Protein AF-A0AAV4C155-F1 (afdb_monomer)

Radius of gyration: 17.43 Å; Cα contacts (8 Å, |Δi|>4): 60; chains: 1; bounding box: 45×32×48 Å

pLDDT: mean 70.43, std 15.57, range [31.67, 89.81]

Secondary structure (DSSP, 8-state):
---PPPTT---------SSHHHHHHHHHHHHHHHHHHT----GGG-EE--EETTEE-SS---EETTEEPEEPP--GGGHHHHHHHHHHHHHHTTS--PPPP-

Foldseek 3Di:
DDDDDDPDDDPDDDDDDDDPVVVVVVLVVVLVCCVVVVDPDDLAVAEDFDADPLDTDPVDWDDHPNDTRHYDDDDPVCSVVSSVVVVVVVVVVVPDDDPPDD

Structure (mmCIF, N/CA/C/O backbone):
data_AF-A0AAV4C155-F1
#
_entry.id   AF-A0AAV4C155-F1
#
loop_
_atom_site.group_PDB
_atom_site.id
_atom_site.type_symbol
_atom_site.label_atom_id
_atom_site.label_alt_id
_atom_site.label_comp_id
_atom_site.label_asym_id
_atom_site.label_entity_id
_atom_site.label_seq_id
_atom_site.pdbx_PDB_ins_code
_atom_site.Cartn_x
_atom_site.Cartn_y
_atom_site.Cartn_z
_atom_site.occupancy
_atom_site.B_iso_or_equiv
_atom_site.auth_seq_id
_atom_site.auth_comp_id
_atom_site.auth_asym_id
_atom_site.auth_atom_id
_atom_site.pdbx_PDB_model_num
ATOM 1 N N . MET A 1 1 ? 15.822 18.953 -28.125 1.00 32.66 1 MET A N 1
ATOM 2 C CA . MET A 1 1 ? 15.671 19.659 -26.837 1.00 32.66 1 MET A CA 1
ATOM 3 C C . MET A 1 1 ? 15.397 18.591 -25.784 1.00 32.66 1 MET A C 1
ATOM 5 O O . MET A 1 1 ? 14.289 18.081 -25.717 1.00 32.66 1 MET A O 1
ATOM 9 N N . LEU A 1 2 ? 16.450 18.126 -25.105 1.00 31.67 2 LEU A N 1
ATOM 10 C CA . LEU A 1 2 ? 16.376 17.116 -24.045 1.00 31.67 2 LEU A CA 1
ATOM 11 C C . LEU A 1 2 ? 15.952 17.834 -22.761 1.00 31.67 2 LEU A C 1
ATOM 13 O O . LEU A 1 2 ? 16.724 18.626 -22.229 1.00 31.67 2 LEU A O 1
ATOM 17 N N . TYR A 1 3 ? 14.725 17.606 -22.298 1.00 36.41 3 TYR A N 1
ATOM 18 C CA . TYR A 1 3 ? 14.309 18.056 -20.972 1.00 36.41 3 TYR A CA 1
ATOM 19 C C . TYR A 1 3 ? 14.912 17.101 -19.939 1.00 36.41 3 T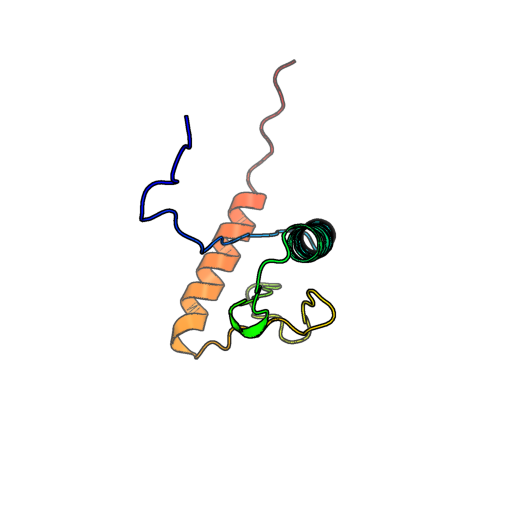YR A C 1
ATOM 21 O O . TYR A 1 3 ? 14.427 15.986 -19.758 1.00 36.41 3 TYR A O 1
ATOM 29 N N . ALA A 1 4 ? 15.995 17.527 -19.289 1.00 42.75 4 ALA A N 1
ATOM 30 C CA . ALA A 1 4 ? 16.408 16.946 -18.021 1.00 42.75 4 ALA A CA 1
ATOM 31 C C . ALA A 1 4 ? 15.358 17.342 -16.974 1.00 42.75 4 ALA A C 1
ATOM 33 O O . ALA A 1 4 ? 15.055 18.527 -16.815 1.00 42.75 4 ALA A O 1
ATOM 34 N N . ALA A 1 5 ? 14.754 16.353 -16.315 1.00 44.75 5 ALA A N 1
ATOM 35 C CA . ALA A 1 5 ? 13.853 16.606 -15.200 1.00 44.75 5 ALA A CA 1
ATOM 36 C C . ALA A 1 5 ? 14.620 17.361 -14.094 1.00 44.75 5 ALA A C 1
ATOM 38 O O . ALA A 1 5 ? 15.770 17.008 -13.826 1.00 44.75 5 ALA A O 1
ATOM 39 N N . PRO A 1 6 ? 14.031 18.402 -13.477 1.00 47.91 6 PRO A N 1
ATOM 40 C CA . PRO A 1 6 ? 14.693 19.161 -12.422 1.00 47.91 6 PRO A CA 1
ATOM 41 C C . PRO A 1 6 ? 15.040 18.250 -11.238 1.00 47.91 6 PRO A C 1
ATOM 43 O O . PRO A 1 6 ? 14.223 17.428 -10.814 1.00 47.91 6 PRO A O 1
ATOM 46 N N . GLU A 1 7 ? 16.260 18.399 -10.716 1.00 45.22 7 GLU A N 1
ATOM 47 C CA . GLU A 1 7 ? 16.728 17.727 -9.502 1.00 45.22 7 GLU A CA 1
ATOM 48 C C . GLU A 1 7 ? 15.771 18.050 -8.345 1.00 45.22 7 GLU A C 1
ATOM 50 O O . GLU A 1 7 ? 15.693 19.191 -7.894 1.00 45.22 7 GLU A O 1
ATOM 55 N N . GLY A 1 8 ? 15.003 17.055 -7.888 1.00 46.59 8 GLY A N 1
ATOM 56 C CA . GLY A 1 8 ? 14.113 17.208 -6.732 1.00 46.59 8 GLY A CA 1
ATOM 57 C C . GLY A 1 8 ? 12.652 16.798 -6.925 1.00 46.59 8 GLY A C 1
ATOM 58 O O . GLY A 1 8 ? 11.836 17.106 -6.058 1.00 46.59 8 GLY A O 1
ATOM 59 N N . PHE A 1 9 ? 12.287 16.094 -8.002 1.00 46.03 9 PHE A N 1
ATOM 60 C CA . PHE A 1 9 ? 10.980 15.430 -8.043 1.00 46.03 9 PHE A CA 1
ATOM 61 C C . PHE A 1 9 ? 10.931 14.347 -6.952 1.00 46.03 9 PHE A C 1
ATOM 63 O O . PHE A 1 9 ? 11.754 13.436 -6.941 1.00 46.03 9 PHE A O 1
ATOM 70 N N . GLN A 1 10 ? 10.014 14.481 -5.992 1.00 57.44 10 GLN A N 1
ATOM 71 C CA . GLN A 1 10 ? 9.859 13.510 -4.908 1.00 57.44 10 GLN A CA 1
ATOM 72 C C . GLN A 1 10 ? 9.406 12.159 -5.480 1.00 57.44 10 GLN A C 1
ATOM 74 O O . GLN A 1 10 ? 8.318 12.056 -6.044 1.00 57.44 10 GLN A O 1
ATOM 79 N N . ASP A 1 11 ? 10.229 11.123 -5.300 1.00 65.06 11 ASP A N 1
ATOM 80 C CA . ASP A 1 11 ? 9.918 9.737 -5.685 1.00 65.06 11 ASP A CA 1
ATOM 81 C C . ASP A 1 11 ? 8.835 9.093 -4.792 1.00 65.06 11 ASP A C 1
ATOM 83 O O . ASP A 1 11 ? 8.279 8.042 -5.125 1.00 65.06 11 ASP A O 1
ATOM 87 N N . ASP A 1 12 ? 8.526 9.701 -3.643 1.00 72.00 12 ASP A N 1
ATOM 88 C CA . ASP A 1 12 ? 7.629 9.128 -2.644 1.00 72.00 12 ASP A CA 1
ATOM 89 C C . ASP A 1 12 ? 6.170 9.531 -2.904 1.00 72.00 12 ASP A C 1
ATOM 91 O O . ASP A 1 12 ? 5.761 10.674 -2.712 1.00 72.00 12 ASP A O 1
ATOM 95 N N . THR A 1 13 ? 5.349 8.559 -3.308 1.00 75.00 13 THR A N 1
ATOM 96 C CA . THR A 1 13 ? 3.896 8.726 -3.479 1.00 75.00 13 THR A CA 1
ATOM 97 C C . THR A 1 13 ? 3.140 7.972 -2.387 1.00 75.00 13 THR A C 1
ATOM 99 O O . THR A 1 13 ? 3.355 6.777 -2.187 1.00 75.00 13 THR A O 1
ATOM 102 N N . THR A 1 14 ? 2.204 8.648 -1.713 1.00 82.31 14 THR A N 1
ATOM 103 C CA . THR A 1 14 ? 1.278 8.021 -0.754 1.00 82.31 14 THR A CA 1
ATOM 104 C C . THR A 1 14 ? -0.121 7.946 -1.349 1.00 82.31 14 THR A C 1
ATOM 106 O O . THR A 1 14 ? -0.652 8.945 -1.827 1.00 82.31 14 THR A O 1
ATOM 109 N N . ILE A 1 15 ? -0.735 6.763 -1.302 1.00 82.94 15 ILE A N 1
ATOM 110 C CA . ILE A 1 15 ? -2.079 6.523 -1.833 1.00 82.94 15 ILE A CA 1
ATOM 111 C C . ILE A 1 15 ? -2.981 6.059 -0.693 1.00 82.94 15 ILE A C 1
ATOM 113 O O . ILE A 1 15 ? -2.713 5.043 -0.054 1.00 82.94 15 ILE A O 1
ATOM 117 N N . LEU A 1 16 ? -4.074 6.785 -0.469 1.00 83.56 16 LEU A N 1
ATOM 118 C CA . LEU A 1 16 ? -5.107 6.412 0.492 1.00 83.56 16 LEU A CA 1
ATOM 119 C C . LEU A 1 16 ? -6.276 5.784 -0.258 1.00 83.56 16 LEU A C 1
ATOM 121 O O . LEU A 1 16 ? -6.956 6.443 -1.041 1.00 83.56 16 LEU A O 1
ATOM 125 N N . CYS A 1 17 ? -6.499 4.494 -0.021 1.00 82.69 17 CYS A N 1
ATOM 126 C CA . CYS A 1 17 ? -7.606 3.762 -0.617 1.00 82.69 17 CYS A CA 1
ATOM 127 C C . CYS A 1 17 ? -8.642 3.428 0.435 1.00 82.69 17 CYS A C 1
ATOM 129 O O . CYS A 1 17 ? -8.339 3.015 1.551 1.00 82.69 17 CYS A O 1
ATOM 131 N N . SER A 1 18 ? -9.892 3.609 0.043 1.00 81.12 18 SER A N 1
ATOM 132 C CA . SER A 1 18 ? -11.014 3.556 0.962 1.00 81.12 18 SER A CA 1
ATOM 133 C C . SER A 1 18 ? -11.861 2.293 0.768 1.00 81.12 18 SER A C 1
ATOM 135 O O . SER A 1 18 ? -12.652 1.947 1.648 1.00 81.12 18 SER A O 1
ATOM 137 N N . LYS A 1 19 ? -11.680 1.626 -0.381 1.00 81.75 19 LYS A N 1
ATOM 138 C CA . LYS A 1 19 ? -12.307 0.367 -0.780 1.00 81.75 19 LYS A CA 1
ATOM 139 C C . LYS A 1 19 ? -11.235 -0.606 -1.246 1.00 81.75 19 LYS A C 1
ATOM 141 O O . LYS A 1 19 ? -10.313 -0.225 -1.961 1.00 81.75 19 LYS A O 1
ATOM 146 N N . GLU A 1 20 ? -11.433 -1.877 -0.934 1.00 83.25 20 GLU A N 1
ATOM 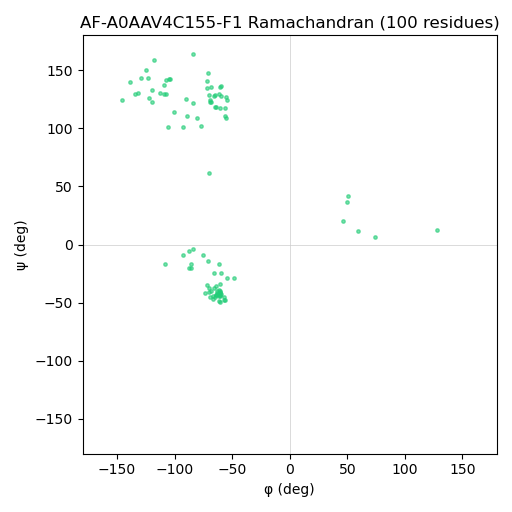147 C CA . GLU A 1 20 ? -10.529 -2.962 -1.319 1.00 83.25 20 GLU A CA 1
ATOM 148 C C . GLU A 1 20 ? -10.320 -3.052 -2.840 1.00 83.25 20 GLU A C 1
ATOM 150 O O . GLU A 1 20 ? -9.187 -3.108 -3.313 1.00 83.25 20 GLU A O 1
ATOM 155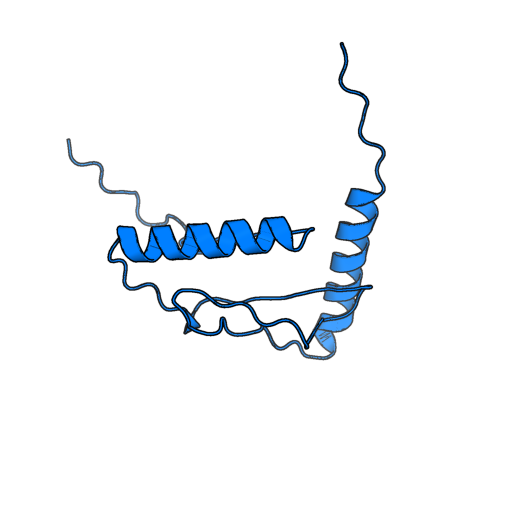 N N . ASN A 1 21 ? -11.401 -2.953 -3.621 1.00 85.31 21 ASN A N 1
ATOM 156 C CA . ASN A 1 21 ? -11.338 -3.010 -5.087 1.00 85.31 21 ASN A CA 1
ATOM 157 C C . ASN A 1 21 ? -10.487 -1.890 -5.705 1.00 85.31 21 ASN A C 1
ATOM 159 O O . ASN A 1 21 ? -9.847 -2.098 -6.735 1.00 85.31 21 ASN A O 1
ATOM 163 N N . GLU A 1 22 ? -10.493 -0.697 -5.104 1.00 86.69 22 GLU A N 1
ATOM 164 C CA . GLU A 1 22 ? -9.678 0.432 -5.566 1.00 86.69 22 GLU A CA 1
ATOM 165 C C . GLU A 1 22 ? -8.197 0.145 -5.297 1.00 86.69 22 GLU A C 1
ATOM 167 O O . GLU A 1 22 ? -7.379 0.260 -6.210 1.00 86.69 22 GLU A O 1
ATOM 172 N N . THR A 1 23 ? -7.876 -0.350 -4.097 1.00 87.38 23 THR A N 1
ATOM 173 C CA . THR A 1 23 ? -6.520 -0.778 -3.732 1.00 87.38 23 THR A CA 1
ATOM 174 C C . THR A 1 23 ? -5.986 -1.842 -4.690 1.00 87.38 23 THR A C 1
ATOM 176 O O . THR A 1 23 ? -4.880 -1.705 -5.207 1.00 87.38 23 THR A O 1
ATOM 179 N N . LEU A 1 24 ? -6.778 -2.878 -4.987 1.00 87.75 24 LEU A N 1
ATOM 180 C CA . LEU A 1 24 ? -6.373 -3.960 -5.890 1.00 87.75 24 LEU A CA 1
ATOM 181 C C . LEU A 1 24 ? -6.074 -3.454 -7.305 1.00 87.75 24 LEU A C 1
ATOM 183 O O . LEU A 1 24 ? -5.054 -3.820 -7.888 1.00 87.75 24 LEU A O 1
ATOM 187 N N . ARG A 1 25 ? -6.920 -2.572 -7.852 1.00 89.69 25 ARG A N 1
ATOM 188 C CA . ARG A 1 25 ? -6.690 -1.973 -9.178 1.00 89.69 25 ARG A CA 1
ATOM 189 C C . ARG A 1 25 ? -5.388 -1.182 -9.228 1.00 89.69 25 ARG A C 1
ATOM 191 O O . ARG A 1 25 ? -4.667 -1.260 -10.222 1.00 89.69 25 ARG A O 1
ATOM 198 N N . ILE A 1 26 ? -5.081 -0.447 -8.163 1.00 88.31 26 ILE A N 1
ATOM 199 C CA . ILE A 1 26 ? -3.839 0.321 -8.060 1.00 88.31 26 ILE A CA 1
ATOM 200 C C . ILE A 1 26 ? -2.635 -0.611 -7.984 1.00 88.31 26 ILE A C 1
ATOM 202 O O . ILE A 1 26 ? -1.674 -0.387 -8.710 1.00 88.31 26 ILE A O 1
ATOM 206 N N . LEU A 1 27 ? -2.695 -1.678 -7.185 1.00 88.56 27 LEU A N 1
ATOM 207 C CA . LEU A 1 27 ? -1.606 -2.654 -7.083 1.00 88.56 27 LEU A CA 1
ATOM 208 C C . LEU A 1 27 ? -1.319 -3.338 -8.425 1.00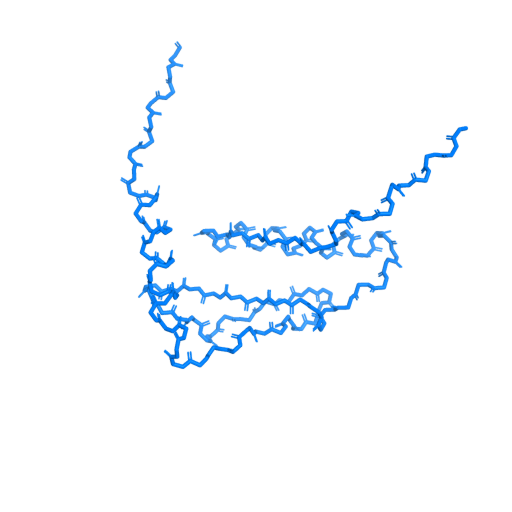 88.56 27 LEU A C 1
ATOM 210 O O . LEU A 1 27 ? -0.162 -3.426 -8.824 1.00 88.56 27 LEU A O 1
ATOM 214 N N . VAL A 1 28 ? -2.361 -3.740 -9.162 1.00 89.81 28 VAL A N 1
ATOM 215 C CA . VAL A 1 28 ? -2.218 -4.317 -10.511 1.00 89.81 28 VAL A CA 1
ATOM 216 C C . VAL A 1 28 ? -1.599 -3.311 -11.480 1.00 89.81 28 VAL A C 1
ATOM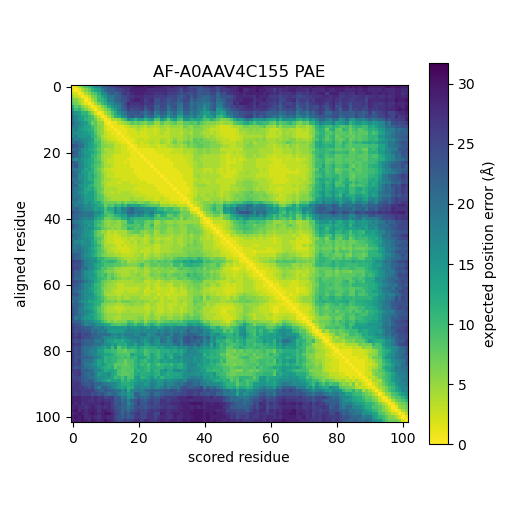 218 O O . VAL A 1 28 ? -0.728 -3.657 -12.278 1.00 89.81 28 VAL A O 1
ATOM 221 N N . ARG A 1 29 ? -2.029 -2.044 -11.431 1.00 87.50 29 ARG A N 1
ATOM 222 C CA . ARG A 1 29 ? -1.481 -1.024 -12.328 1.00 87.50 29 ARG A CA 1
ATOM 223 C C . ARG A 1 29 ? -0.039 -0.673 -11.979 1.00 87.50 29 ARG A C 1
ATOM 225 O O . ARG A 1 29 ? 0.759 -0.467 -12.888 1.00 87.50 29 ARG A O 1
ATOM 232 N N . LEU A 1 30 ? 0.283 -0.633 -10.691 1.00 85.25 30 LEU A N 1
ATOM 233 C CA . LEU A 1 30 ? 1.631 -0.424 -10.187 1.00 85.25 30 LEU A CA 1
ATOM 234 C C . LEU A 1 30 ? 2.560 -1.542 -10.667 1.00 85.25 30 LEU A C 1
ATOM 236 O O . LEU A 1 30 ? 3.630 -1.250 -11.186 1.00 85.25 30 LEU A O 1
ATOM 240 N N . ASP A 1 31 ? 2.116 -2.796 -10.596 1.00 86.00 31 ASP A N 1
ATOM 241 C CA . ASP A 1 31 ? 2.853 -3.948 -11.119 1.00 86.00 31 ASP A CA 1
ATOM 242 C C . ASP A 1 31 ? 3.163 -3.809 -12.619 1.00 86.00 31 ASP A C 1
ATOM 244 O O . ASP A 1 31 ? 4.310 -3.924 -13.050 1.00 86.00 31 ASP A O 1
ATOM 248 N N . ALA A 1 32 ? 2.155 -3.445 -13.418 1.00 85.88 32 ALA A N 1
ATOM 249 C CA . ALA A 1 32 ? 2.332 -3.206 -14.849 1.00 85.88 32 ALA A CA 1
ATOM 250 C C . ALA A 1 32 ? 3.313 -2.057 -15.148 1.00 85.88 32 ALA A C 1
ATOM 252 O O . ALA A 1 32 ? 4.111 -2.160 -16.078 1.00 85.88 32 ALA A O 1
ATOM 253 N N . LEU A 1 33 ? 3.273 -0.971 -14.369 1.00 82.19 33 LEU A N 1
ATOM 254 C CA . LEU A 1 33 ? 4.177 0.173 -14.532 1.00 82.19 33 LEU A CA 1
ATOM 255 C C . LEU A 1 33 ? 5.623 -0.174 -14.173 1.00 82.19 33 LEU A C 1
ATOM 257 O O . LEU A 1 33 ? 6.540 0.246 -14.877 1.00 82.19 33 LEU A O 1
ATOM 261 N N . ILE A 1 34 ? 5.828 -0.959 -13.114 1.00 79.31 34 ILE A N 1
ATOM 262 C CA . ILE A 1 34 ? 7.152 -1.449 -12.718 1.00 79.31 34 ILE A CA 1
ATOM 263 C C . ILE A 1 34 ? 7.747 -2.308 -13.830 1.00 79.31 34 ILE A C 1
ATOM 265 O O . ILE A 1 34 ? 8.883 -2.074 -14.245 1.00 79.31 34 ILE A O 1
ATOM 269 N N . ASN A 1 35 ? 6.958 -3.256 -14.341 1.00 79.81 35 ASN A N 1
ATOM 270 C CA . ASN A 1 35 ? 7.380 -4.147 -15.415 1.00 79.81 35 ASN A CA 1
ATOM 271 C C . ASN A 1 35 ? 7.673 -3.377 -16.711 1.00 79.81 35 ASN A C 1
ATOM 273 O O . ASN A 1 35 ? 8.652 -3.668 -17.392 1.00 79.81 35 ASN A O 1
ATOM 277 N N . TRP A 1 36 ? 6.861 -2.368 -17.043 1.00 79.50 36 TRP A N 1
ATOM 278 C CA . TRP A 1 36 ? 7.052 -1.559 -18.248 1.00 79.50 36 TRP A CA 1
ATOM 279 C C . TRP A 1 36 ? 8.284 -0.651 -18.168 1.00 79.50 36 TRP A C 1
ATOM 281 O O . TRP A 1 36 ? 9.023 -0.523 -19.140 1.00 79.50 36 TRP A O 1
ATOM 291 N N . GLY A 1 37 ? 8.532 -0.035 -17.011 1.00 71.12 37 GLY A N 1
ATOM 292 C CA . GLY A 1 37 ? 9.600 0.951 -16.863 1.00 71.12 37 GLY A CA 1
ATOM 293 C C . GLY A 1 37 ? 11.014 0.373 -16.804 1.00 71.12 37 GLY A C 1
ATOM 294 O O . GLY A 1 37 ? 11.957 1.155 -16.786 1.00 71.12 37 GLY A O 1
ATOM 295 N N . SER A 1 38 ? 11.186 -0.956 -16.696 1.00 62.62 38 SER A N 1
ATOM 296 C CA . SER A 1 38 ? 12.470 -1.604 -16.337 1.00 62.62 38 SER A CA 1
ATOM 297 C C . SER A 1 38 ? 13.170 -0.952 -15.132 1.00 62.62 38 SER A C 1
ATOM 299 O O . SER A 1 38 ? 14.376 -1.094 -14.929 1.00 62.62 38 SER A O 1
ATOM 301 N N . ASN A 1 39 ? 12.415 -0.209 -14.320 1.00 62.44 39 ASN A N 1
ATOM 302 C CA . ASN A 1 39 ? 12.955 0.525 -13.196 1.00 62.44 39 ASN A CA 1
ATOM 303 C C . ASN A 1 39 ? 13.332 -0.482 -12.115 1.00 62.44 39 ASN A C 1
ATOM 305 O O . ASN A 1 39 ? 12.596 -1.438 -11.868 1.00 62.44 39 ASN A O 1
ATOM 309 N N . SER A 1 40 ? 14.461 -0.247 -11.435 1.00 61.94 40 SER A N 1
ATOM 310 C CA . SER A 1 40 ? 14.881 -1.025 -10.260 1.00 61.94 40 SER A CA 1
ATOM 311 C C . SER A 1 40 ? 13.976 -0.724 -9.056 1.00 61.94 40 SER A C 1
ATOM 313 O O . SER A 1 40 ? 14.375 -0.192 -8.020 1.00 61.94 40 SER A O 1
ATOM 315 N N . PHE A 1 41 ? 12.694 -1.020 -9.209 1.00 68.88 41 PHE A N 1
ATOM 316 C CA . PHE A 1 41 ? 11.699 -0.835 -8.184 1.00 68.88 41 PHE A CA 1
ATOM 317 C C . PHE A 1 41 ? 11.984 -1.847 -7.081 1.00 68.88 41 PHE A C 1
ATOM 319 O O . PHE A 1 41 ? 12.113 -3.042 -7.336 1.00 68.88 41 PHE A O 1
ATOM 326 N N . LYS A 1 42 ? 12.159 -1.364 -5.851 1.00 73.69 42 LYS A N 1
ATOM 327 C CA . LYS A 1 42 ? 12.514 -2.199 -4.697 1.00 73.69 42 LYS A CA 1
ATOM 328 C C . LYS A 1 42 ? 11.274 -2.348 -3.817 1.00 73.69 42 LYS A C 1
ATOM 330 O O . LYS A 1 42 ? 11.025 -1.440 -3.024 1.00 73.69 42 LYS A O 1
ATOM 335 N N . PRO A 1 43 ? 10.535 -3.475 -3.864 1.00 68.94 43 PRO A N 1
ATOM 336 C CA . PRO A 1 43 ? 9.340 -3.689 -3.036 1.00 68.94 43 PRO A CA 1
ATOM 337 C C . PRO A 1 43 ? 9.603 -3.500 -1.536 1.00 68.94 43 PRO A C 1
ATOM 339 O O . PRO A 1 43 ? 8.757 -3.001 -0.804 1.00 68.94 43 PRO A O 1
ATOM 342 N N . LYS A 1 44 ? 10.837 -3.765 -1.083 1.00 70.56 44 LYS A N 1
ATOM 343 C CA . LYS A 1 44 ? 11.301 -3.503 0.292 1.00 70.56 44 LYS A CA 1
ATOM 344 C C . LYS A 1 44 ? 11.274 -2.030 0.721 1.00 70.56 44 LYS A C 1
ATOM 346 O O . LYS A 1 44 ? 11.379 -1.763 1.916 1.00 70.56 44 LYS A O 1
ATOM 351 N N . LYS A 1 45 ? 11.188 -1.071 -0.204 1.00 76.00 45 LYS A N 1
ATOM 352 C CA . LYS A 1 45 ? 11.006 0.356 0.115 1.00 76.00 45 LYS A CA 1
ATOM 353 C C . LYS A 1 45 ? 9.533 0.724 0.298 1.00 76.00 45 LYS A C 1
ATOM 355 O O . LYS A 1 45 ? 9.245 1.697 0.982 1.00 76.00 45 LYS A O 1
ATOM 360 N N . PHE A 1 46 ? 8.618 -0.085 -0.233 1.00 80.06 46 PHE A N 1
ATOM 361 C CA . PHE A 1 46 ? 7.189 0.142 -0.084 1.00 80.06 46 PHE A CA 1
ATOM 362 C C . PHE A 1 46 ? 6.760 -0.136 1.340 1.00 80.06 46 PHE A C 1
ATOM 364 O O . PHE A 1 46 ? 7.313 -0.985 2.051 1.00 80.06 46 PHE A O 1
ATOM 371 N N . ARG A 1 47 ? 5.764 0.627 1.756 1.00 84.75 47 ARG A N 1
ATOM 372 C CA . ARG A 1 47 ? 5.164 0.544 3.068 1.00 84.75 47 ARG A CA 1
ATOM 373 C C . ARG A 1 47 ? 3.664 0.503 2.882 1.00 84.75 47 ARG A C 1
ATOM 375 O O . ARG A 1 47 ? 3.117 1.304 2.133 1.00 84.75 47 ARG A O 1
ATOM 382 N N . SER A 1 48 ? 3.019 -0.458 3.524 1.00 86.62 48 SER A N 1
ATOM 383 C CA . SER A 1 48 ? 1.572 -0.605 3.457 1.00 86.62 48 SER A CA 1
ATOM 384 C C . SER A 1 48 ? 0.947 -0.619 4.844 1.00 86.62 48 SER A C 1
ATOM 386 O O . SER A 1 48 ? 1.568 -1.020 5.836 1.00 86.62 48 SER A O 1
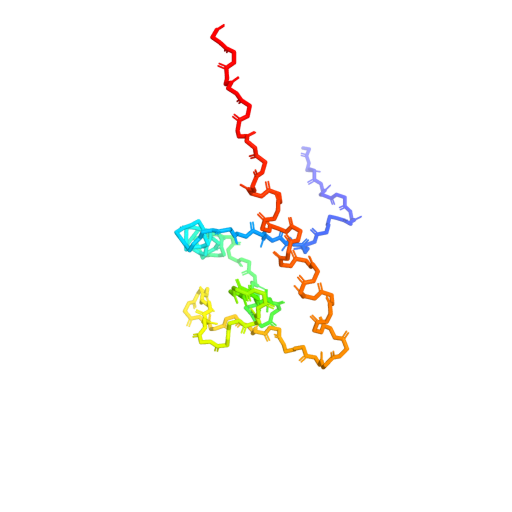ATOM 388 N N . LEU A 1 49 ? -0.292 -0.137 4.889 1.00 86.44 49 LEU A N 1
ATOM 389 C CA . LEU A 1 49 ? -1.093 0.014 6.087 1.00 86.44 49 LEU A CA 1
ATOM 390 C C . LEU A 1 49 ? -2.555 -0.240 5.719 1.00 86.44 49 LEU A C 1
ATOM 392 O O . LEU A 1 49 ? -3.084 0.408 4.820 1.00 86.44 49 LEU A O 1
ATOM 396 N N . SER A 1 50 ? -3.192 -1.180 6.412 1.00 85.19 50 SER A N 1
ATOM 397 C CA . SER A 1 50 ? -4.634 -1.401 6.334 1.00 85.19 50 SER A CA 1
ATOM 398 C C . SER A 1 50 ? -5.257 -1.030 7.672 1.00 85.19 50 SER A C 1
ATOM 400 O O . SER A 1 50 ? -4.761 -1.437 8.722 1.00 85.19 50 SER A O 1
ATOM 402 N N . ILE A 1 51 ? -6.317 -0.227 7.641 1.00 82.38 51 ILE A N 1
ATOM 403 C CA . ILE A 1 51 ? -7.028 0.219 8.838 1.00 82.38 51 ILE A CA 1
ATOM 404 C C . ILE A 1 51 ? -8.482 -0.213 8.707 1.00 82.38 51 ILE A C 1
ATOM 406 O O . ILE A 1 51 ? -9.159 0.135 7.737 1.00 82.38 51 ILE A O 1
ATOM 410 N N . ARG A 1 52 ? -8.985 -0.934 9.710 1.00 78.88 52 ARG A N 1
ATOM 411 C CA . ARG A 1 52 ? -10.368 -1.405 9.764 1.00 78.88 52 ARG A CA 1
ATOM 412 C C . ARG A 1 52 ? -10.954 -1.145 11.146 1.00 78.88 52 ARG A C 1
ATOM 414 O O . ARG A 1 52 ? -10.355 -1.495 12.155 1.00 78.88 52 ARG A O 1
ATOM 421 N N . LYS A 1 53 ? -12.136 -0.515 11.197 1.00 78.56 53 LYS A N 1
ATOM 422 C CA . LYS A 1 53 ? -12.851 -0.172 12.448 1.00 78.56 53 LYS A CA 1
ATOM 423 C C . LYS A 1 53 ? -11.968 0.563 13.480 1.00 78.56 53 LYS A C 1
ATOM 425 O O . LYS A 1 53 ? -12.004 0.254 14.665 1.00 78.56 53 LYS A O 1
ATOM 430 N N . GLY A 1 54 ? -11.141 1.508 13.024 1.00 71.12 54 GLY A N 1
ATOM 431 C CA . GLY A 1 54 ? -10.249 2.283 13.899 1.00 71.12 54 GLY A CA 1
ATOM 432 C C . GLY A 1 54 ? -9.032 1.518 14.435 1.00 71.12 54 GLY A C 1
ATOM 433 O O . GLY A 1 54 ? -8.303 2.049 15.271 1.00 71.12 54 GLY A O 1
ATOM 434 N N . GLY A 1 55 ? -8.798 0.286 13.974 1.00 72.12 55 GLY A N 1
ATOM 435 C CA . GLY A 1 55 ? -7.630 -0.524 14.314 1.00 72.12 55 GLY A CA 1
ATOM 436 C C . GLY A 1 55 ? -6.769 -0.849 13.096 1.00 72.12 55 GLY A C 1
ATOM 437 O O . GLY A 1 55 ? -7.242 -0.805 11.960 1.00 72.12 55 GLY A O 1
ATOM 438 N N . LEU A 1 56 ? -5.501 -1.180 13.346 1.00 78.25 56 LEU A N 1
ATOM 439 C CA . LEU A 1 56 ? -4.624 -1.787 12.347 1.00 78.25 56 LEU A CA 1
ATOM 440 C C . LEU A 1 56 ? -5.171 -3.173 11.992 1.00 78.25 56 LEU A C 1
ATOM 442 O O . LEU A 1 56 ? -5.416 -3.980 12.885 1.00 78.25 56 LEU A O 1
ATOM 446 N N . ASP A 1 57 ? -5.345 -3.438 10.704 1.00 82.38 57 ASP A N 1
ATOM 447 C CA . ASP A 1 57 ? -5.717 -4.758 10.208 1.00 82.38 57 ASP A CA 1
ATOM 448 C C . ASP A 1 57 ? -4.438 -5.536 9.862 1.00 82.38 57 ASP A C 1
ATOM 450 O O . ASP A 1 57 ? -3.779 -5.286 8.846 1.00 82.38 57 ASP A O 1
ATOM 454 N N . GLU A 1 58 ? -4.041 -6.431 10.770 1.00 81.56 58 GLU A N 1
ATOM 455 C CA . GLU A 1 58 ? -2.829 -7.245 10.649 1.00 81.56 58 GLU A CA 1
ATOM 456 C C . GLU A 1 58 ? -3.024 -8.510 9.803 1.00 81.56 58 GLU A C 1
ATOM 458 O O . GLU A 1 58 ? -2.050 -9.209 9.513 1.00 81.56 58 GLU A O 1
ATOM 463 N N . ASP A 1 59 ? -4.235 -8.791 9.338 1.00 83.06 59 ASP A N 1
ATOM 464 C CA . ASP A 1 59 ? -4.485 -9.953 8.486 1.00 83.06 59 ASP A CA 1
ATOM 465 C C . ASP A 1 59 ? -4.268 -9.610 7.005 1.00 83.06 59 ASP A C 1
ATOM 467 O O . ASP A 1 59 ? -3.983 -10.478 6.179 1.00 83.06 59 ASP A O 1
ATOM 471 N N . VAL A 1 60 ? -4.304 -8.319 6.655 1.00 83.88 60 VAL A N 1
ATOM 472 C CA . VAL A 1 60 ? -4.149 -7.859 5.271 1.00 83.88 60 VAL A CA 1
ATOM 473 C C . VAL A 1 60 ? -2.677 -7.736 4.880 1.00 83.88 60 VAL A C 1
ATOM 475 O O . VAL A 1 60 ? -1.902 -6.976 5.473 1.00 83.88 60 VAL A O 1
ATOM 478 N N . CYS A 1 61 ? -2.283 -8.460 3.835 1.00 84.75 61 CYS A N 1
ATOM 479 C CA . CYS A 1 61 ? -0.976 -8.349 3.195 1.00 84.75 61 CYS A CA 1
ATOM 480 C C . CYS A 1 61 ? -1.149 -7.936 1.731 1.00 84.75 61 CYS A C 1
ATOM 482 O O . CYS A 1 61 ? -1.968 -8.506 1.011 1.00 84.75 61 CYS A O 1
ATOM 484 N N . PHE A 1 62 ? -0.370 -6.952 1.287 1.00 87.50 62 PHE A N 1
ATOM 485 C CA . PHE A 1 62 ? -0.390 -6.481 -0.095 1.00 87.50 62 PHE A CA 1
ATOM 486 C C . PHE A 1 62 ? 0.839 -6.980 -0.839 1.00 87.50 62 PHE A C 1
ATOM 488 O O . PHE A 1 62 ? 1.937 -7.001 -0.280 1.00 87.50 62 PHE A O 1
ATOM 495 N N . LYS A 1 63 ? 0.659 -7.332 -2.113 1.00 87.19 63 LYS A N 1
ATOM 496 C CA . LYS A 1 63 ? 1.732 -7.824 -2.978 1.00 87.19 63 LYS A CA 1
ATOM 497 C C . LYS A 1 63 ? 1.860 -6.973 -4.234 1.00 87.19 63 LYS A C 1
ATOM 499 O O . LYS A 1 63 ? 0.855 -6.541 -4.792 1.00 87.19 63 LYS A O 1
ATOM 504 N N . VAL A 1 64 ? 3.096 -6.775 -4.676 1.00 85.62 64 VAL A N 1
ATOM 505 C CA . VAL A 1 64 ? 3.473 -6.162 -5.960 1.00 85.62 64 VAL A CA 1
ATOM 506 C C . VAL A 1 64 ? 4.636 -6.976 -6.508 1.00 85.62 64 VAL A C 1
ATOM 508 O O . VAL A 1 64 ? 5.463 -7.423 -5.718 1.00 85.62 64 VAL A O 1
ATOM 511 N N . THR A 1 65 ? 4.673 -7.238 -7.817 1.00 82.94 65 THR A N 1
ATOM 512 C CA . THR A 1 65 ? 5.671 -8.109 -8.465 1.00 82.94 65 THR A CA 1
ATOM 513 C C . THR A 1 65 ? 5.833 -9.470 -7.776 1.00 82.94 65 THR A C 1
ATOM 515 O O . THR A 1 65 ? 6.930 -10.014 -7.668 1.00 82.94 65 THR A O 1
ATOM 518 N N . SER A 1 66 ? 4.723 -10.033 -7.277 1.00 82.88 66 SER A N 1
ATOM 519 C CA . SER A 1 66 ? 4.671 -11.263 -6.460 1.00 82.88 66 SER A CA 1
ATOM 520 C C . SER A 1 66 ? 5.460 -11.218 -5.138 1.00 82.88 66 SER A C 1
ATOM 522 O O . SER A 1 66 ? 5.614 -12.245 -4.479 1.00 82.88 66 SER A O 1
ATOM 524 N N . GLN A 1 67 ? 5.924 -10.042 -4.713 1.00 84.44 67 GLN A N 1
ATOM 525 C CA . GLN A 1 67 ? 6.618 -9.819 -3.447 1.00 84.44 67 GLN A CA 1
ATOM 526 C C . GLN A 1 67 ? 5.697 -9.139 -2.439 1.00 84.44 67 GLN A C 1
ATOM 528 O O . GLN A 1 67 ? 4.917 -8.251 -2.786 1.00 84.44 67 GLN A O 1
ATOM 533 N N . ASP A 1 68 ? 5.819 -9.530 -1.173 1.00 86.56 68 ASP A N 1
ATOM 534 C CA . ASP A 1 68 ? 5.081 -8.893 -0.086 1.00 86.56 68 ASP A CA 1
ATOM 535 C C . ASP A 1 68 ? 5.613 -7.474 0.155 1.00 86.56 68 ASP A C 1
ATOM 537 O O . ASP A 1 68 ? 6.816 -7.251 0.340 1.00 86.56 68 ASP A O 1
ATOM 541 N N . ILE A 1 69 ? 4.706 -6.498 0.187 1.00 86.44 69 ILE A N 1
ATOM 542 C CA . ILE A 1 69 ? 5.030 -5.141 0.615 1.00 86.44 69 ILE A CA 1
ATOM 543 C C . ILE A 1 69 ? 5.243 -5.156 2.125 1.00 86.44 69 ILE A C 1
ATOM 545 O O . ILE A 1 69 ? 4.434 -5.691 2.883 1.00 86.44 69 ILE A O 1
ATOM 549 N N . THR A 1 70 ? 6.310 -4.499 2.581 1.00 83.12 70 THR A N 1
ATOM 550 C CA . THR A 1 70 ? 6.592 -4.387 4.014 1.00 83.12 70 THR A CA 1
ATOM 551 C C . THR A 1 70 ? 5.450 -3.659 4.720 1.00 83.12 70 THR A C 1
ATOM 553 O O . THR A 1 70 ? 5.185 -2.484 4.457 1.00 83.12 70 THR A O 1
ATOM 556 N N . ARG A 1 71 ? 4.784 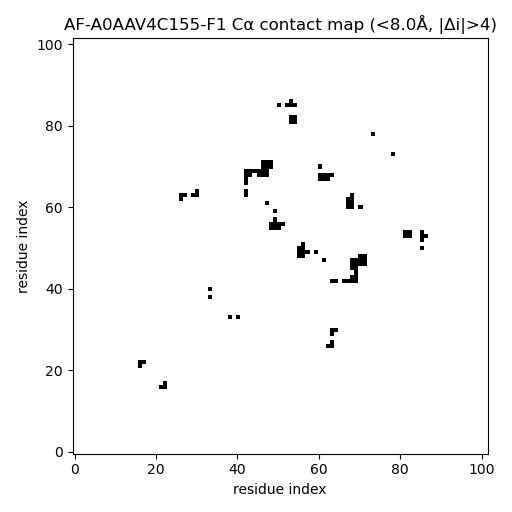-4.345 5.650 1.00 82.19 71 ARG A N 1
ATOM 557 C CA . ARG A 1 71 ? 3.782 -3.722 6.514 1.00 82.19 71 ARG A CA 1
ATOM 558 C C . ARG A 1 71 ? 4.461 -2.752 7.473 1.00 82.19 71 ARG A C 1
ATOM 560 O O . ARG A 1 71 ? 5.485 -3.084 8.077 1.00 82.19 71 ARG A O 1
ATOM 567 N N . ILE A 1 72 ? 3.883 -1.569 7.647 1.00 76.25 72 ILE A N 1
ATOM 568 C CA . ILE A 1 72 ? 4.349 -0.655 8.690 1.00 76.25 72 ILE A CA 1
ATOM 569 C C . ILE A 1 72 ? 3.980 -1.247 10.052 1.00 76.25 72 ILE A C 1
ATOM 571 O O . ILE A 1 72 ? 2.811 -1.503 10.331 1.00 76.25 72 ILE A O 1
ATOM 575 N N . ARG A 1 73 ? 4.985 -1.461 10.908 1.00 65.12 73 ARG A N 1
ATOM 576 C CA . ARG A 1 73 ? 4.769 -1.777 12.323 1.00 65.12 73 ARG A CA 1
ATOM 577 C C . ARG A 1 73 ? 4.731 -0.478 13.111 1.00 65.12 73 ARG A C 1
ATOM 579 O O . ARG A 1 73 ? 5.678 0.302 13.059 1.00 65.12 73 ARG A O 1
ATOM 586 N N . TYR A 1 74 ? 3.660 -0.273 13.862 1.00 64.38 74 TYR A N 1
ATOM 587 C CA . TYR A 1 74 ? 3.516 0.878 14.740 1.00 64.38 74 TYR A CA 1
ATOM 588 C C . TYR A 1 74 ? 3.661 0.474 16.206 1.00 64.38 74 TYR A C 1
ATOM 590 O O . TYR A 1 74 ? 3.195 -0.578 16.633 1.00 64.38 74 TYR A O 1
ATOM 598 N N . THR A 1 75 ? 4.309 1.338 16.986 1.00 55.66 75 THR A N 1
ATOM 599 C CA . THR A 1 75 ? 4.348 1.258 18.453 1.00 55.66 75 THR A CA 1
ATOM 600 C C . THR A 1 75 ? 3.111 1.917 19.076 1.00 55.66 75 THR A C 1
ATOM 602 O O . THR A 1 75 ? 2.437 2.722 18.432 1.00 55.66 75 THR A O 1
ATOM 605 N N . TRP A 1 76 ? 2.843 1.641 20.358 1.00 49.41 76 TRP A N 1
ATOM 606 C CA . TRP A 1 76 ? 1.719 2.191 21.142 1.00 49.41 76 TRP A CA 1
ATOM 607 C C . TRP A 1 76 ? 1.550 3.718 21.053 1.00 49.41 76 TRP A C 1
ATOM 609 O O . TRP A 1 76 ? 0.422 4.200 21.109 1.00 49.41 76 TRP A O 1
ATOM 619 N N . ARG A 1 77 ? 2.632 4.480 20.834 1.00 53.06 77 ARG A N 1
ATOM 620 C CA . ARG A 1 77 ? 2.580 5.946 20.663 1.00 53.06 77 ARG A CA 1
ATOM 621 C C . ARG A 1 77 ? 1.833 6.401 19.405 1.00 53.06 77 ARG A C 1
ATOM 623 O O . ARG A 1 77 ? 1.309 7.505 19.381 1.00 53.06 77 ARG A O 1
ATOM 630 N N . HIS A 1 78 ? 1.748 5.559 18.380 1.00 64.06 78 HIS A N 1
ATOM 631 C CA . HIS A 1 78 ? 1.075 5.890 17.123 1.00 64.06 78 HIS A CA 1
ATOM 632 C C . HIS A 1 78 ? -0.396 5.461 17.105 1.00 64.06 78 HIS A C 1
ATOM 634 O O . HIS A 1 78 ? -1.128 5.835 16.194 1.00 64.06 78 HIS A O 1
ATOM 640 N N . LYS A 1 79 ? -0.854 4.700 18.110 1.00 62.72 79 LYS A N 1
ATOM 641 C CA . LYS A 1 79 ? -2.229 4.187 18.171 1.00 62.72 79 LYS A CA 1
ATOM 642 C C . LYS A 1 79 ? -3.263 5.317 18.201 1.00 62.72 79 LYS A C 1
ATOM 644 O O . LYS A 1 79 ? -4.246 5.238 17.476 1.00 62.72 79 LYS A O 1
ATOM 649 N N . GLY A 1 80 ? -3.006 6.378 18.971 1.00 66.69 80 GLY A N 1
ATOM 650 C CA . GLY A 1 80 ? -3.884 7.552 19.023 1.00 66.69 80 GLY A CA 1
ATOM 651 C C . GLY A 1 80 ? -3.966 8.283 17.681 1.00 66.69 80 GLY A C 1
ATOM 652 O O . GLY A 1 80 ? -5.058 8.587 17.216 1.00 66.69 80 GLY A O 1
ATOM 653 N N . VAL A 1 81 ? -2.828 8.478 17.005 1.00 70.75 81 VAL A N 1
ATOM 654 C CA . VAL A 1 81 ? -2.776 9.128 15.682 1.00 70.75 81 VAL A CA 1
ATOM 655 C C . VAL A 1 81 ? -3.517 8.302 14.631 1.00 70.75 81 VAL A C 1
ATOM 657 O O . VAL A 1 81 ? -4.294 8.847 13.858 1.00 70.75 81 VAL A O 1
ATOM 660 N N . LEU A 1 82 ? -3.325 6.981 14.624 1.00 67.06 82 LEU A N 1
ATOM 661 C CA . LEU A 1 82 ? -4.015 6.088 13.693 1.00 67.06 82 LEU A CA 1
ATOM 662 C C . LEU A 1 82 ? -5.522 6.041 13.945 1.00 67.06 82 LEU A C 1
ATOM 664 O O . LEU A 1 82 ? -6.284 5.992 12.987 1.00 67.06 82 LEU A O 1
ATOM 668 N N . GLN A 1 83 ? -5.957 6.082 15.207 1.00 66.75 83 GLN A N 1
ATOM 669 C CA . GLN A 1 83 ? -7.376 6.176 15.552 1.00 66.75 83 GLN A CA 1
ATOM 670 C C . GLN A 1 83 ? -7.982 7.502 15.090 1.00 66.75 83 GLN A C 1
ATOM 672 O O . GLN A 1 83 ? -9.046 7.486 14.479 1.00 66.75 83 GLN A O 1
ATOM 677 N N . HIS A 1 84 ? -7.295 8.625 15.318 1.00 68.94 84 HIS A N 1
ATOM 678 C CA . HIS A 1 84 ? -7.730 9.933 14.823 1.00 68.94 84 HIS A CA 1
ATOM 679 C C . HIS A 1 84 ? -7.822 9.963 13.298 1.00 68.94 84 HIS A C 1
ATOM 681 O O . HIS A 1 84 ? -8.871 10.306 12.768 1.00 68.94 84 HIS A O 1
ATOM 687 N N . LEU A 1 85 ? -6.784 9.505 12.597 1.00 70.38 85 LEU A N 1
ATOM 688 C CA . LEU A 1 85 ? -6.778 9.440 11.137 1.00 70.38 85 LEU A CA 1
ATOM 689 C C . LEU A 1 85 ? -7.893 8.525 10.606 1.00 70.38 85 LEU A C 1
ATOM 691 O O . LEU A 1 85 ? -8.562 8.850 9.630 1.00 70.38 85 LEU A O 1
ATOM 695 N N . ALA A 1 86 ? -8.121 7.380 11.255 1.00 67.06 86 ALA A N 1
ATOM 696 C CA . ALA A 1 86 ? -9.195 6.464 10.890 1.00 67.06 86 ALA A CA 1
ATOM 697 C C . ALA A 1 86 ? -10.580 7.099 11.061 1.00 67.06 86 ALA A C 1
ATOM 699 O O . ALA A 1 86 ? -11.440 6.899 10.205 1.00 67.06 86 ALA A O 1
ATOM 700 N N . MET A 1 87 ? -10.787 7.845 12.152 1.00 68.31 87 MET A N 1
ATOM 701 C CA . MET A 1 87 ? -12.026 8.579 12.407 1.00 68.31 87 MET A CA 1
ATOM 702 C C . MET A 1 87 ? -12.215 9.709 11.399 1.00 68.31 87 MET A C 1
ATOM 704 O O . MET A 1 87 ? -13.267 9.765 10.782 1.00 68.31 87 MET A O 1
ATOM 708 N N . GLU A 1 88 ? -11.195 10.527 11.132 1.00 70.31 88 GLU A N 1
ATOM 709 C CA . GLU A 1 88 ? -11.273 11.603 10.133 1.00 70.31 88 GLU A CA 1
ATOM 710 C C . GLU A 1 88 ? -11.583 11.071 8.730 1.00 70.31 88 GLU A C 1
ATOM 712 O O . GLU A 1 88 ? -12.432 11.617 8.029 1.00 70.31 88 GLU A O 1
ATOM 717 N N . ILE A 1 89 ? -10.950 9.966 8.319 1.00 67.38 89 ILE A N 1
ATOM 718 C CA . ILE A 1 89 ? -11.246 9.314 7.034 1.00 67.38 89 ILE A CA 1
ATOM 719 C C . ILE A 1 89 ? -12.683 8.774 7.010 1.00 67.38 89 ILE A C 1
ATOM 721 O O . ILE A 1 89 ? -13.324 8.768 5.956 1.00 67.38 89 ILE A O 1
ATOM 725 N N . TYR A 1 90 ? -13.190 8.286 8.142 1.00 64.31 90 TYR A N 1
ATOM 726 C CA . TYR A 1 90 ? -14.554 7.778 8.247 1.00 64.31 90 TYR A CA 1
ATOM 727 C C . TYR A 1 90 ? -15.593 8.910 8.240 1.00 64.31 90 TYR A C 1
ATOM 729 O O . TYR A 1 90 ? -16.589 8.811 7.526 1.00 64.31 90 TYR A O 1
ATOM 737 N N . ASP A 1 91 ? -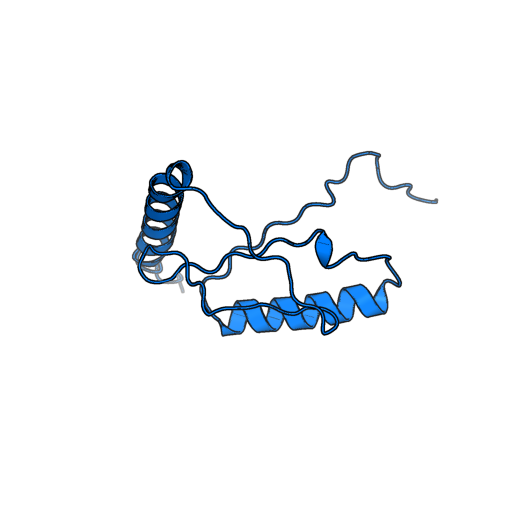15.335 10.009 8.944 1.00 64.00 91 ASP A N 1
ATOM 738 C CA . ASP A 1 91 ? -16.214 11.179 8.998 1.00 64.00 91 ASP A CA 1
ATOM 739 C C . ASP A 1 91 ? -16.205 11.965 7.681 1.00 64.00 91 ASP A C 1
ATOM 741 O O . ASP A 1 91 ? -17.246 12.406 7.201 1.00 64.00 91 ASP A O 1
ATOM 745 N N . ALA A 1 92 ? -15.067 12.041 6.988 1.00 59.44 92 ALA A N 1
ATOM 746 C CA . ALA A 1 92 ? -15.021 12.588 5.632 1.00 59.44 92 ALA A CA 1
ATOM 747 C C . ALA A 1 92 ? -15.910 11.799 4.646 1.00 59.44 92 ALA A C 1
ATOM 749 O O . ALA A 1 92 ? -16.364 12.352 3.644 1.00 59.44 92 ALA A O 1
ATOM 750 N N . LYS A 1 93 ? -16.195 10.518 4.928 1.00 55.00 93 LYS A N 1
ATOM 751 C CA . LYS A 1 93 ? -17.135 9.689 4.155 1.00 55.00 93 LYS A CA 1
ATOM 752 C C . LYS A 1 93 ? -18.594 9.828 4.597 1.00 55.00 93 LYS A C 1
ATOM 754 O O . LYS A 1 93 ? -19.466 9.399 3.843 1.00 55.00 93 LYS A O 1
ATOM 759 N N . SER A 1 94 ? -18.870 10.372 5.784 1.00 52.03 94 SER A N 1
ATOM 760 C CA . SER A 1 94 ? -20.235 10.608 6.274 1.00 52.03 94 SER A CA 1
ATOM 761 C C . SER A 1 94 ? -20.801 11.965 5.834 1.00 52.03 94 SER A C 1
ATOM 763 O O . SER A 1 94 ? -21.993 12.219 6.019 1.00 52.03 94 SER A O 1
ATOM 765 N N . LEU A 1 95 ? -19.997 12.808 5.174 1.00 43.47 95 LEU A N 1
ATOM 766 C CA . LEU A 1 95 ? -20.491 14.013 4.513 1.00 43.47 95 LEU A CA 1
ATOM 767 C C . LEU A 1 95 ? -21.420 13.642 3.339 1.00 43.47 95 LEU A C 1
ATOM 769 O O . LEU A 1 95 ? -21.031 12.851 2.472 1.00 43.47 95 LEU A O 1
ATOM 773 N N . PRO A 1 96 ? -22.644 14.203 3.274 1.00 42.28 96 PRO A N 1
ATOM 774 C CA . PRO A 1 96 ? -23.572 13.920 2.191 1.00 42.28 96 PRO A CA 1
ATOM 775 C C . PRO A 1 96 ? -22.956 14.359 0.862 1.00 42.28 96 PRO A C 1
ATOM 777 O O . PRO A 1 96 ? -22.484 15.488 0.718 1.00 42.28 96 PRO A O 1
ATOM 780 N N . VAL A 1 97 ? -22.971 13.454 -0.120 1.00 48.81 97 VAL A N 1
ATOM 781 C CA . VAL A 1 97 ? -22.632 13.769 -1.510 1.00 48.81 97 VAL A CA 1
ATOM 782 C C . VAL A 1 97 ? -23.547 14.910 -1.941 1.00 48.81 97 VAL A C 1
ATOM 784 O O . VAL A 1 97 ? -24.751 14.709 -2.094 1.00 48.81 97 VAL A O 1
ATOM 787 N N . GLN A 1 98 ? -22.983 16.108 -2.103 1.00 48.50 98 GLN A N 1
ATOM 788 C CA . GLN A 1 98 ? -23.720 17.248 -2.636 1.00 48.50 98 GLN A CA 1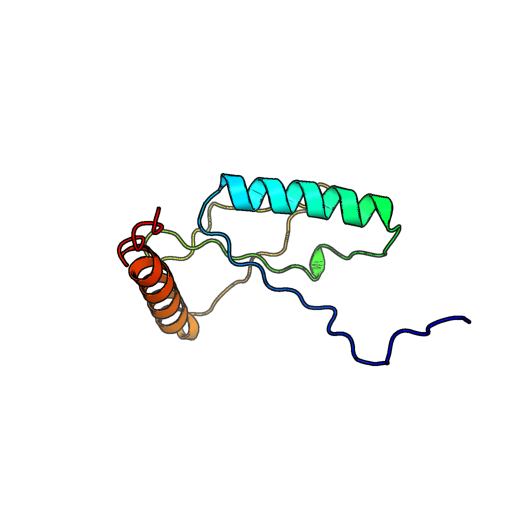
ATOM 789 C C . GLN A 1 98 ? -24.324 16.818 -3.983 1.00 48.50 98 GLN A C 1
ATOM 791 O O . GLN A 1 98 ? -23.584 16.310 -4.838 1.00 48.50 98 GLN A O 1
ATOM 796 N N . PRO A 1 99 ? -25.651 16.934 -4.176 1.00 40.91 99 PRO A N 1
ATOM 797 C CA . PRO A 1 99 ? -26.280 16.499 -5.410 1.00 40.91 99 PRO A CA 1
ATOM 798 C C . PRO A 1 99 ? -25.662 17.281 -6.569 1.00 40.91 99 PRO A C 1
ATOM 800 O O . PRO A 1 99 ? -25.582 18.508 -6.532 1.00 40.91 99 PRO A O 1
ATOM 803 N N . LYS A 1 100 ? -25.191 16.560 -7.594 1.00 41.62 100 LYS A N 1
ATOM 804 C CA . LYS A 1 100 ? -24.709 17.182 -8.830 1.00 41.62 100 LYS A CA 1
ATOM 805 C C . LYS A 1 100 ? -25.836 18.055 -9.382 1.00 41.62 100 LYS A C 1
ATOM 807 O O . LYS A 1 100 ? -26.906 17.531 -9.695 1.00 41.62 100 LYS A O 1
ATOM 812 N N . ALA A 1 101 ? -25.595 19.362 -9.465 1.00 47.91 101 ALA A N 1
ATOM 813 C CA . ALA A 1 101 ? -26.483 20.281 -10.159 1.00 47.91 101 ALA A CA 1
ATOM 814 C C . ALA A 1 101 ? -26.667 19.779 -11.601 1.00 47.91 101 ALA A C 1
ATOM 816 O O . ALA A 1 101 ? -25.682 19.449 -12.267 1.00 47.91 101 ALA A O 1
ATOM 817 N N . LYS A 1 102 ? -27.933 19.620 -12.002 1.00 46.41 102 LYS A N 1
ATOM 818 C CA . LYS A 1 102 ? -28.344 19.267 -13.365 1.00 46.41 102 LYS A CA 1
ATOM 819 C C . LYS A 1 102 ? -28.046 20.402 -14.332 1.00 46.41 102 LYS A C 1
ATOM 821 O O . LYS A 1 102 ? -28.205 21.566 -13.907 1.00 46.41 102 LYS A O 1
#

Sequence (102 aa):
MLYAAPEGFQDDTTILCSKENETLRILVRLDALINWGSNSFKPKKFRSLSIRKGGLDEDVCFKVTSQDITRIRYTWRHKGVLQHLAMEIYDAKSLPVQPKAK

Organism: NCBI:txid259542

Solvent-accessible surface area (backbone atoms only — not comparable to full-atom values): 6732 Å² total; per-residue (Å²): 137,86,81,76,77,70,93,78,74,77,87,80,82,87,83,90,67,93,47,70,71,59,44,52,54,50,39,56,50,48,36,53,49,43,66,69,62,72,51,90,74,56,55,82,76,42,72,42,85,50,78,51,96,58,34,80,39,84,86,72,82,54,60,45,84,92,38,71,40,39,65,68,83,78,59,81,85,45,51,64,57,49,31,50,52,42,46,52,59,52,52,68,65,68,56,78,78,74,76,79,83,128

Mean predicted aligned error: 12.06 Å